Protein AF-A0A2H0RA98-F1 (afdb_monomer_lite)

Radius of gyration: 14.09 Å; chains: 1; bounding box: 37×25×37 Å

Secondary structure (DSSP, 8-state):
-HHHHHHHHHHHHHHTT--EEEEEEEEETTTTTT-----EEEEES-SEE--BTTB--EEHHHHHHHHHHHHHHHSS-TT--TTPPPPTT----S-EEEEE-TTSEEEEEEEESS-HHHHHHHHHHHHHTT-

pLDDT: mean 93.74, std 7.55, range [60.25, 98.81]

Structure (mmCIF, N/CA/C/O backbone):
data_AF-A0A2H0RA98-F1
#
_entry.id   AF-A0A2H0RA98-F1
#
loop_
_atom_site.group_PDB
_atom_site.id
_atom_site.type_symb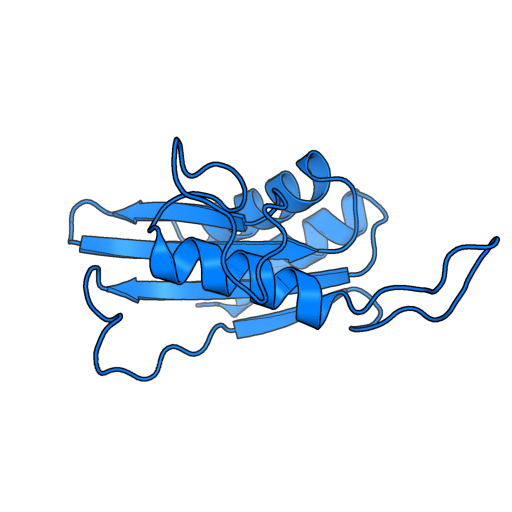ol
_atom_site.label_atom_id
_atom_site.label_alt_id
_atom_site.label_comp_id
_atom_site.label_asym_id
_atom_site.label_entity_id
_atom_site.label_seq_id
_atom_site.pdbx_PDB_ins_code
_atom_site.Cartn_x
_atom_site.Cartn_y
_at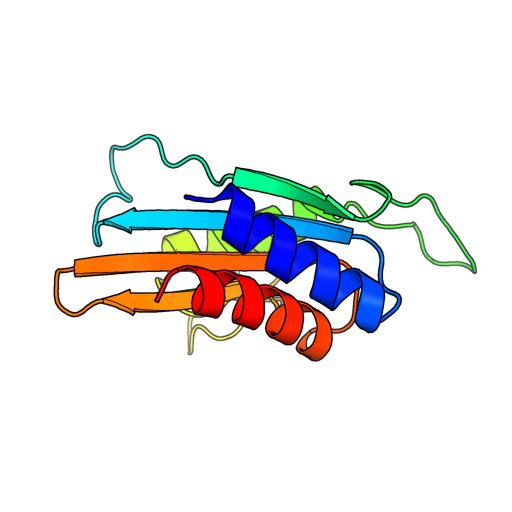om_site.Cartn_z
_atom_site.occupancy
_atom_site.B_iso_or_equiv
_atom_site.auth_seq_id
_atom_site.auth_comp_id
_atom_site.auth_asym_id
_atom_site.auth_atom_id
_atom_site.pdbx_PDB_model_num
ATOM 1 N N . MET A 1 1 ? -17.105 -7.037 -1.058 1.00 71.62 1 MET A N 1
ATOM 2 C CA . MET A 1 1 ? -16.641 -5.857 -0.287 1.00 71.62 1 MET A CA 1
ATOM 3 C C . MET A 1 1 ? -15.318 -5.356 -0.838 1.00 71.62 1 MET A C 1
ATOM 5 O O . MET A 1 1 ? -15.282 -4.245 -1.333 1.00 71.62 1 MET A O 1
ATOM 9 N N . TYR A 1 2 ? -14.246 -6.157 -0.821 1.00 91.81 2 TYR A N 1
ATOM 10 C CA . TYR A 1 2 ? -12.960 -5.698 -1.359 1.00 91.81 2 TYR A CA 1
ATOM 11 C C . TYR A 1 2 ? -12.946 -5.492 -2.878 1.00 91.81 2 TYR A C 1
ATOM 13 O O . TYR A 1 2 ? -12.106 -4.740 -3.349 1.00 91.81 2 TYR A O 1
ATOM 21 N N . ASP A 1 3 ? -13.866 -6.097 -3.637 1.00 94.88 3 ASP A N 1
ATOM 22 C CA . ASP A 1 3 ? -13.901 -5.963 -5.101 1.00 94.88 3 ASP A CA 1
ATOM 23 C C . ASP A 1 3 ? -14.083 -4.511 -5.562 1.00 94.88 3 ASP A C 1
ATOM 25 O O . ASP A 1 3 ? -13.368 -4.066 -6.455 1.00 94.88 3 ASP A O 1
ATOM 29 N N . GLU A 1 4 ? -14.976 -3.750 -4.920 1.00 95.69 4 GLU A N 1
ATOM 30 C CA . GLU A 1 4 ? -15.213 -2.332 -5.234 1.00 95.69 4 GLU A CA 1
ATOM 31 C C . GLU A 1 4 ? -13.986 -1.475 -4.907 1.00 95.69 4 GLU A C 1
ATOM 33 O O . GLU A 1 4 ? -13.556 -0.658 -5.719 1.00 95.69 4 GLU A O 1
ATOM 38 N N . ALA A 1 5 ? -13.359 -1.721 -3.755 1.00 97.88 5 ALA A N 1
ATOM 39 C CA . ALA A 1 5 ? -12.137 -1.031 -3.364 1.00 97.88 5 ALA A CA 1
ATOM 40 C C . ALA A 1 5 ? -10.960 -1.354 -4.289 1.00 97.88 5 ALA A C 1
ATOM 42 O O . ALA A 1 5 ? -10.260 -0.450 -4.738 1.00 97.88 5 ALA A O 1
ATOM 43 N N . ILE A 1 6 ? -10.760 -2.631 -4.626 1.00 98.38 6 ILE A N 1
ATOM 44 C CA . ILE A 1 6 ? -9.725 -3.061 -5.570 1.00 98.38 6 ILE A CA 1
ATOM 45 C C . ILE A 1 6 ? -9.986 -2.446 -6.942 1.00 98.38 6 ILE A C 1
ATOM 47 O O . ILE A 1 6 ? -9.048 -1.974 -7.581 1.00 98.38 6 ILE A O 1
ATOM 51 N N . PHE A 1 7 ? -11.240 -2.417 -7.394 1.00 98.25 7 PHE A N 1
ATOM 52 C CA . PHE A 1 7 ? -11.605 -1.763 -8.644 1.00 98.25 7 PHE A CA 1
ATOM 53 C C . PHE A 1 7 ? -11.240 -0.273 -8.624 1.00 98.25 7 PHE A C 1
ATOM 55 O O . PHE A 1 7 ? -10.572 0.189 -9.548 1.00 98.25 7 PHE A O 1
ATOM 62 N N . ALA A 1 8 ? -11.588 0.456 -7.558 1.00 98.50 8 ALA A N 1
ATOM 63 C CA . ALA A 1 8 ? -11.264 1.877 -7.414 1.00 98.50 8 ALA A CA 1
ATOM 64 C C . ALA A 1 8 ? -9.745 2.131 -7.400 1.00 98.50 8 ALA A C 1
ATOM 66 O O . ALA A 1 8 ? -9.249 3.005 -8.114 1.00 98.50 8 ALA A O 1
ATOM 67 N N . MET A 1 9 ? -8.988 1.315 -6.659 1.00 98.69 9 MET A N 1
ATOM 68 C CA . MET A 1 9 ? -7.524 1.397 -6.613 1.00 98.69 9 MET A CA 1
ATOM 69 C C . MET A 1 9 ? -6.900 1.139 -7.991 1.00 98.69 9 MET A C 1
ATOM 71 O O . MET A 1 9 ? -6.040 1.899 -8.437 1.00 98.69 9 MET A O 1
ATOM 75 N N . LYS A 1 10 ? -7.348 0.094 -8.702 1.00 98.69 10 LYS A N 1
ATOM 76 C CA . LYS A 1 10 ? -6.865 -0.202 -10.059 1.00 98.69 10 LYS A CA 1
ATOM 77 C C . LYS A 1 10 ? -7.207 0.920 -11.035 1.00 98.69 10 LYS A C 1
ATOM 79 O O . LYS A 1 10 ? -6.345 1.318 -11.812 1.00 98.69 10 LYS A O 1
ATOM 84 N N . ALA A 1 11 ? -8.429 1.450 -10.982 1.00 98.62 11 ALA A N 1
ATOM 85 C CA . ALA A 1 11 ? -8.852 2.561 -11.831 1.00 98.62 11 ALA A CA 1
ATOM 86 C C . ALA A 1 11 ? -7.963 3.796 -11.622 1.00 98.62 11 ALA A C 1
ATOM 88 O O . ALA A 1 11 ? -7.495 4.377 -12.601 1.00 98.62 11 ALA A O 1
ATOM 89 N N . LYS A 1 12 ? -7.646 4.138 -10.366 1.00 98.75 12 LYS A N 1
ATOM 90 C CA . LYS A 1 12 ? -6.729 5.242 -10.054 1.00 98.75 12 LYS A CA 1
ATOM 91 C C . LYS A 1 12 ? -5.306 4.981 -10.554 1.00 98.75 12 LYS A C 1
ATOM 93 O O . LYS A 1 12 ? -4.700 5.874 -11.134 1.00 98.75 12 LYS A O 1
ATOM 98 N N . ALA A 1 13 ? -4.778 3.767 -10.393 1.00 98.62 13 ALA A N 1
ATOM 99 C CA . ALA A 1 13 ? -3.456 3.420 -10.922 1.00 98.62 13 ALA A CA 1
ATOM 100 C C . ALA A 1 13 ? -3.397 3.553 -12.458 1.00 98.62 13 ALA A C 1
ATOM 102 O O . ALA A 1 13 ? -2.435 4.099 -12.998 1.00 98.62 13 ALA A O 1
ATOM 103 N N . HIS A 1 14 ? -4.457 3.134 -13.158 1.00 98.44 14 HIS A N 1
ATOM 104 C CA . HIS A 1 14 ? -4.578 3.320 -14.605 1.00 98.44 14 HIS A CA 1
ATOM 105 C C . HIS A 1 14 ? -4.664 4.798 -15.010 1.00 98.44 14 HIS A C 1
ATOM 107 O O . HIS A 1 14 ? -3.999 5.193 -15.964 1.00 98.44 14 HIS A O 1
ATOM 113 N N . GLU A 1 15 ? -5.431 5.617 -14.286 1.00 98.50 15 GLU A N 1
ATOM 114 C CA . GLU A 1 15 ? -5.514 7.071 -14.504 1.00 98.50 15 GLU A CA 1
ATOM 115 C C . GLU A 1 15 ? -4.144 7.750 -14.353 1.00 98.50 15 GLU A C 1
ATOM 117 O O . GLU A 1 15 ? -3.787 8.614 -15.150 1.00 98.50 15 GLU A O 1
ATOM 122 N N . LEU A 1 16 ? -3.357 7.316 -13.365 1.00 98.38 16 LEU A N 1
ATOM 123 C CA . LEU A 1 16 ? -2.003 7.8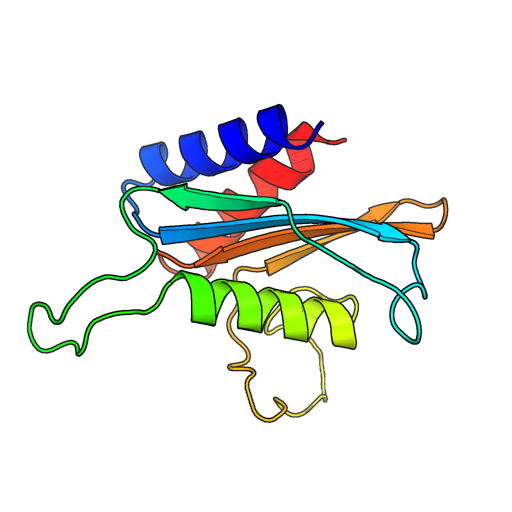09 -13.108 1.00 98.38 16 LEU A CA 1
ATOM 124 C C . LEU A 1 16 ? -0.946 7.230 -14.065 1.00 98.38 16 LEU A C 1
ATOM 126 O O . LEU A 1 16 ? 0.205 7.666 -14.031 1.00 98.38 16 LEU A O 1
ATOM 130 N N . GLY A 1 17 ? -1.312 6.255 -14.903 1.00 97.75 17 GLY A N 1
ATOM 131 C CA . GLY A 1 17 ? -0.401 5.603 -15.844 1.00 97.75 17 GLY A CA 1
ATOM 132 C C . GLY A 1 17 ? 0.689 4.761 -15.175 1.00 97.75 17 GLY A C 1
ATOM 133 O O . GLY A 1 17 ? 1.789 4.662 -15.719 1.00 97.75 17 GLY A O 1
ATOM 134 N N . ILE A 1 18 ? 0.409 4.179 -14.002 1.00 97.44 18 ILE A N 1
ATOM 135 C CA . ILE A 1 18 ? 1.375 3.382 -13.231 1.00 97.44 18 ILE A CA 1
ATOM 136 C C . ILE A 1 18 ? 0.976 1.903 -13.157 1.00 97.44 18 ILE A C 1
ATOM 138 O O . ILE A 1 18 ? -0.192 1.552 -12.990 1.00 97.44 18 ILE A O 1
ATOM 142 N N . GLU A 1 19 ? 1.977 1.032 -13.250 1.00 96.88 19 GLU A N 1
ATOM 143 C CA . GLU A 1 19 ? 1.878 -0.400 -12.951 1.00 96.88 19 GLU A CA 1
ATOM 144 C C . GLU A 1 19 ? 2.328 -0.660 -11.513 1.00 96.88 19 GLU A C 1
ATOM 146 O O . GLU A 1 19 ? 3.062 0.143 -10.937 1.00 96.88 19 GLU A O 1
ATOM 151 N N . GLY A 1 20 ? 1.914 -1.779 -10.922 1.00 97.81 20 GLY A N 1
ATOM 152 C CA . GLY A 1 20 ? 2.335 -2.119 -9.571 1.00 97.81 20 GLY A CA 1
ATOM 153 C C . GLY A 1 20 ? 1.475 -3.165 -8.885 1.00 97.81 20 GLY A C 1
ATOM 154 O O . GLY A 1 20 ? 0.683 -3.880 -9.499 1.00 97.81 20 GLY A O 1
ATOM 155 N N . ALA A 1 21 ? 1.614 -3.236 -7.567 1.00 98.62 21 ALA A N 1
ATOM 156 C CA . ALA A 1 21 ? 0.869 -4.157 -6.726 1.00 98.62 21 ALA A CA 1
ATOM 157 C C . ALA A 1 21 ? 0.360 -3.460 -5.473 1.00 98.62 21 ALA A C 1
ATOM 159 O O . ALA A 1 21 ? 0.994 -2.547 -4.945 1.00 98.62 21 ALA A O 1
ATOM 160 N N . GLY A 1 22 ? -0.766 -3.929 -4.959 1.00 98.50 22 GLY A N 1
ATOM 161 C CA . GLY A 1 22 ? -1.334 -3.395 -3.737 1.00 98.50 22 GLY A CA 1
ATOM 162 C C . GLY A 1 22 ? -2.239 -4.380 -3.038 1.00 98.50 22 GLY A C 1
ATOM 163 O O . GLY A 1 22 ? -2.387 -5.538 -3.437 1.00 98.50 22 GLY A O 1
ATOM 164 N N . GLY A 1 23 ? -2.855 -3.890 -1.979 1.00 98.38 23 GLY A N 1
ATOM 165 C CA . GLY A 1 23 ? -3.883 -4.625 -1.288 1.00 98.38 23 GLY A CA 1
ATOM 166 C C . GLY A 1 23 ? -4.649 -3.769 -0.308 1.00 98.38 23 GLY A C 1
ATOM 167 O O . GLY A 1 23 ? -4.311 -2.615 -0.036 1.00 98.38 23 GLY A O 1
ATOM 168 N N . ILE A 1 24 ? -5.707 -4.370 0.211 1.00 98.12 24 ILE A N 1
ATOM 169 C CA . ILE A 1 24 ? -6.571 -3.752 1.200 1.00 98.12 24 ILE A CA 1
ATOM 170 C C . ILE A 1 24 ? -7.056 -4.796 2.200 1.00 98.12 24 ILE A C 1
ATOM 172 O O . ILE A 1 24 ? -7.297 -5.953 1.850 1.00 98.12 24 ILE A O 1
ATOM 176 N N . VAL A 1 25 ? -7.179 -4.398 3.463 1.00 95.69 25 VAL A N 1
ATOM 177 C CA . VAL A 1 25 ? -7.730 -5.249 4.518 1.00 95.69 25 VAL A CA 1
ATOM 178 C C . VAL A 1 25 ? -8.524 -4.428 5.519 1.00 95.69 25 VAL A C 1
ATOM 180 O O . VAL A 1 25 ? -8.123 -3.325 5.887 1.00 95.69 25 VAL A O 1
ATOM 183 N N . LEU A 1 26 ? -9.635 -4.993 5.977 1.00 93.25 26 LEU A N 1
ATOM 184 C CA . LEU A 1 26 ? -10.384 -4.555 7.143 1.00 93.25 26 LEU A CA 1
ATOM 185 C C . LEU A 1 26 ? -9.970 -5.433 8.330 1.00 93.25 26 LEU A C 1
ATOM 187 O O . LEU A 1 26 ? -10.105 -6.657 8.282 1.00 93.25 26 LEU A O 1
ATOM 191 N N . VAL A 1 27 ? -9.455 -4.822 9.390 1.00 90.50 27 VAL A N 1
ATOM 192 C CA . VAL A 1 27 ? -8.914 -5.529 10.557 1.00 90.50 27 VAL A CA 1
ATOM 193 C C . VAL A 1 27 ? -9.379 -4.868 11.848 1.00 90.50 27 VAL A C 1
ATOM 195 O O . VAL A 1 27 ? -9.472 -3.647 11.926 1.00 90.50 27 VAL A O 1
ATOM 198 N N . LYS A 1 28 ? -9.691 -5.666 12.872 1.00 87.88 28 LYS A N 1
ATOM 199 C CA . LYS A 1 28 ? -10.027 -5.143 14.198 1.00 87.88 28 LYS A CA 1
ATOM 200 C C . LYS A 1 28 ? -8.758 -4.662 14.904 1.00 87.88 28 LYS A C 1
ATOM 202 O O . LYS A 1 28 ? -7.723 -5.326 14.851 1.00 87.88 28 LYS A O 1
ATOM 207 N N . GLU A 1 29 ? -8.839 -3.529 15.583 1.00 82.56 29 GLU A N 1
ATOM 208 C CA . GLU A 1 29 ? -7.763 -3.022 16.426 1.00 82.56 29 GLU A CA 1
ATOM 209 C C . GLU A 1 29 ? -7.377 -4.075 17.475 1.00 82.56 29 GLU A C 1
ATOM 211 O O . GLU A 1 29 ? -8.235 -4.702 18.098 1.00 82.56 29 GLU A O 1
ATOM 216 N N . GLY A 1 30 ? -6.075 -4.318 17.627 1.00 75.62 30 GLY A N 1
ATOM 217 C CA . GLY A 1 30 ? -5.547 -5.329 18.543 1.00 75.62 30 GLY A CA 1
ATOM 218 C C . GLY A 1 30 ? -5.574 -6.773 18.027 1.00 75.62 30 GLY A C 1
ATOM 219 O O . GLY A 1 30 ? -5.075 -7.647 18.724 1.00 75.62 30 GLY A O 1
ATOM 220 N N . ALA A 1 31 ? -6.056 -7.061 16.809 1.00 70.19 31 ALA A N 1
ATOM 221 C CA . ALA A 1 31 ? -6.054 -8.421 16.235 1.00 70.19 31 ALA A CA 1
ATOM 222 C C . ALA A 1 31 ? -4.647 -8.983 15.898 1.00 70.19 31 ALA A C 1
ATOM 224 O O . ALA A 1 31 ? -4.520 -10.036 15.277 1.00 70.19 31 ALA A O 1
ATOM 225 N N . PHE A 1 32 ? -3.584 -8.271 16.271 1.00 67.25 32 PHE A N 1
ATOM 226 C CA . PHE A 1 32 ? -2.250 -8.376 15.678 1.00 67.25 32 PHE A CA 1
ATOM 227 C C . PHE A 1 32 ? -1.311 -9.369 16.373 1.00 67.25 32 PHE A C 1
ATOM 229 O O . PHE A 1 32 ? -0.228 -9.626 15.857 1.00 67.25 32 PHE A O 1
ATOM 236 N N . THR A 1 33 ? -1.701 -9.929 17.520 1.00 61.69 33 THR A N 1
ATOM 237 C CA . THR A 1 33 ? -0.826 -10.813 18.306 1.00 61.69 33 THR A CA 1
ATOM 238 C C . THR A 1 33 ? -1.086 -12.303 18.091 1.00 61.69 33 THR A C 1
ATOM 240 O O . THR A 1 33 ? -0.172 -13.090 18.305 1.00 61.69 33 THR A O 1
ATOM 243 N N . GLU A 1 34 ? -2.286 -12.715 17.653 1.00 60.25 34 GLU A N 1
ATOM 244 C CA . GLU A 1 34 ? -2.681 -14.142 17.660 1.00 60.25 34 GLU A CA 1
ATOM 245 C C . GLU A 1 34 ? -3.602 -14.569 16.490 1.00 60.25 34 GLU A C 1
ATOM 247 O O . GLU A 1 34 ? -4.205 -15.640 16.530 1.00 60.25 34 GLU A O 1
ATOM 252 N N . GLY A 1 35 ? -3.739 -13.754 15.434 1.00 65.25 35 GLY A N 1
ATOM 253 C CA . GLY A 1 35 ? -4.734 -13.964 14.370 1.00 65.25 35 GLY A CA 1
ATOM 254 C C . GLY A 1 35 ? -4.178 -14.121 12.951 1.00 65.25 35 GLY A C 1
ATOM 255 O O . GLY A 1 35 ? -3.070 -13.695 12.633 1.00 65.25 35 GLY A O 1
ATOM 256 N N . VAL A 1 36 ? -5.000 -14.687 12.060 1.00 70.94 36 VAL A N 1
ATOM 257 C CA . VAL A 1 36 ? -4.771 -14.669 10.607 1.00 70.94 36 VAL A CA 1
ATOM 258 C C . VAL A 1 36 ? -5.297 -13.350 10.047 1.00 70.94 36 VAL A C 1
ATOM 260 O O . VAL A 1 36 ? -6.494 -13.077 10.118 1.00 70.94 36 VAL A O 1
ATOM 263 N N . VAL A 1 37 ? -4.414 -12.545 9.455 1.00 83.81 37 VAL A N 1
ATOM 264 C CA . VAL A 1 37 ? -4.790 -11.332 8.718 1.00 83.81 37 VAL A CA 1
ATOM 265 C C . VAL A 1 37 ? -4.322 -11.482 7.279 1.00 83.81 37 VAL A C 1
ATOM 267 O O . VAL A 1 37 ? -3.124 -11.528 7.010 1.00 83.81 37 VAL A O 1
ATOM 270 N N . MET A 1 38 ? -5.275 -11.569 6.354 1.00 87.75 38 MET A N 1
ATOM 271 C CA . MET A 1 38 ? -5.003 -11.713 4.925 1.00 87.75 38 MET A CA 1
ATOM 272 C C . MET A 1 38 ? -5.552 -10.498 4.175 1.00 87.75 38 MET A C 1
ATOM 274 O O . MET A 1 38 ? -6.773 -10.328 4.129 1.00 87.75 38 MET A O 1
ATOM 278 N N . PRO A 1 39 ? -4.690 -9.641 3.600 1.00 93.31 39 PRO A N 1
ATOM 279 C CA . PRO A 1 39 ? -5.153 -8.597 2.704 1.00 93.31 39 PRO A CA 1
ATOM 280 C C . PRO A 1 39 ? -5.641 -9.191 1.385 1.00 93.31 39 PRO A C 1
ATOM 282 O O . PRO A 1 39 ? -5.099 -10.179 0.888 1.00 93.31 39 PRO A O 1
ATOM 285 N N . ALA A 1 40 ? -6.643 -8.551 0.791 1.00 96.88 40 ALA A N 1
ATOM 286 C CA . ALA A 1 40 ? -7.009 -8.811 -0.589 1.00 96.88 40 ALA A CA 1
ATOM 287 C C . ALA A 1 40 ? -5.964 -8.134 -1.486 1.00 96.88 40 ALA A C 1
ATOM 289 O O . ALA A 1 40 ? -5.891 -6.907 -1.541 1.00 96.88 40 ALA A O 1
ATOM 290 N N . LEU A 1 41 ? -5.108 -8.941 -2.115 1.00 98.00 41 LEU A N 1
ATOM 291 C CA . LEU A 1 41 ? -3.983 -8.485 -2.931 1.00 98.00 41 LEU A CA 1
ATOM 292 C C . LEU A 1 41 ? -4.364 -8.404 -4.408 1.00 98.00 41 LEU A C 1
ATOM 294 O O . LEU A 1 41 ? -5.151 -9.211 -4.905 1.00 98.00 41 LEU A O 1
ATOM 298 N N . PHE A 1 42 ? -3.759 -7.467 -5.129 1.00 98.31 42 PHE A N 1
ATOM 299 C CA . PHE A 1 42 ? -3.947 -7.329 -6.567 1.00 98.31 42 PHE A CA 1
ATOM 300 C C . PHE A 1 42 ? -2.705 -6.764 -7.262 1.00 98.31 42 PHE A C 1
ATOM 302 O O . PHE A 1 42 ? -1.877 -6.094 -6.646 1.00 98.31 42 PHE A O 1
ATOM 309 N N . ALA A 1 43 ? -2.622 -7.010 -8.570 1.00 98.00 43 ALA A N 1
ATOM 310 C CA . ALA A 1 43 ? -1.678 -6.370 -9.480 1.00 98.00 43 ALA A CA 1
ATOM 311 C C . ALA A 1 43 ? -2.403 -5.427 -10.451 1.00 98.00 43 ALA A C 1
ATOM 313 O O . ALA A 1 43 ? -3.573 -5.648 -10.801 1.00 98.00 43 ALA A O 1
ATOM 314 N N . VAL A 1 44 ? -1.677 -4.409 -10.900 1.00 97.44 44 VAL A N 1
ATOM 315 C CA . VAL A 1 44 ? -1.950 -3.572 -12.071 1.00 97.44 44 VAL A CA 1
ATOM 316 C C . VAL A 1 44 ? -0.782 -3.805 -13.024 1.00 97.44 44 VAL A C 1
ATOM 318 O O . VAL A 1 44 ? 0.343 -3.425 -12.714 1.00 97.44 44 VAL A O 1
ATOM 321 N N . GLY A 1 45 ? -1.026 -4.490 -14.142 1.00 94.88 45 GLY A N 1
ATOM 322 C CA . GLY A 1 45 ? 0.056 -5.068 -14.943 1.00 94.88 45 GLY A CA 1
ATOM 323 C C . GLY A 1 45 ? 0.611 -6.321 -14.262 1.00 94.88 45 GLY A C 1
ATOM 324 O O . GLY A 1 45 ? -0.065 -7.350 -14.232 1.00 94.88 45 GLY A O 1
ATOM 325 N N . GLU A 1 46 ? 1.804 -6.225 -13.675 1.00 93.12 46 GLU A N 1
ATOM 326 C CA . GLU A 1 46 ? 2.542 -7.355 -13.095 1.00 93.12 46 GLU A CA 1
ATOM 327 C C . GLU A 1 46 ? 2.939 -7.112 -11.625 1.00 93.12 46 GLU A C 1
ATOM 329 O O . GLU A 1 46 ? 3.131 -5.982 -11.183 1.00 93.12 46 GLU A O 1
ATOM 334 N N . PHE A 1 47 ? 3.112 -8.187 -10.845 1.00 97.00 47 PHE A N 1
ATOM 335 C CA . PHE A 1 47 ? 3.605 -8.092 -9.458 1.00 97.00 47 PHE A CA 1
ATOM 336 C C . PHE A 1 47 ? 5.092 -7.731 -9.358 1.00 97.00 47 PHE A C 1
ATOM 338 O O . PHE A 1 47 ? 5.564 -7.299 -8.302 1.00 97.00 47 PHE A O 1
ATOM 345 N N . THR A 1 48 ? 5.836 -7.938 -10.438 1.00 96.50 48 THR A N 1
ATOM 346 C CA . THR A 1 48 ? 7.277 -7.725 -10.524 1.00 96.50 48 THR A CA 1
ATOM 347 C C . THR A 1 48 ? 7.611 -7.129 -11.877 1.00 96.50 48 THR A C 1
ATOM 349 O O . THR A 1 48 ? 7.049 -7.564 -12.872 1.00 96.50 48 THR A O 1
ATOM 352 N N . ARG A 1 49 ? 8.576 -6.216 -11.926 1.00 93.81 49 ARG A N 1
ATOM 353 C CA . ARG A 1 49 ? 9.170 -5.700 -13.159 1.00 93.81 49 ARG A CA 1
ATOM 354 C C . ARG A 1 49 ? 10.633 -6.121 -13.219 1.00 93.81 49 ARG A C 1
ATOM 356 O O . ARG A 1 49 ? 11.348 -5.973 -12.229 1.00 93.81 49 ARG A O 1
ATOM 363 N N . GLY A 1 50 ? 11.081 -6.600 -14.377 1.00 94.38 50 GLY A N 1
ATOM 364 C CA . GLY A 1 50 ? 12.498 -6.876 -14.619 1.00 94.38 50 GLY A CA 1
ATOM 365 C C . GLY A 1 50 ? 13.367 -5.609 -14.718 1.00 94.38 50 GLY A C 1
ATOM 366 O O . GLY A 1 50 ? 12.848 -4.486 -14.730 1.00 94.38 50 GLY A O 1
ATOM 367 N N . PRO A 1 51 ? 14.694 -5.769 -14.829 1.00 94.81 51 PRO A N 1
ATOM 368 C CA . PRO A 1 51 ? 15.606 -4.645 -15.006 1.00 94.81 51 PRO A CA 1
ATOM 369 C C . PRO A 1 51 ? 15.250 -3.785 -16.225 1.00 94.81 51 PRO A C 1
ATOM 371 O O . PRO A 1 51 ? 14.902 -4.308 -17.288 1.00 94.81 51 PRO A O 1
ATOM 374 N N . LYS A 1 52 ? 15.344 -2.457 -16.094 1.00 89.69 52 LYS A N 1
ATOM 375 C CA . LYS A 1 52 ? 15.082 -1.509 -17.193 1.00 89.69 52 LYS A CA 1
ATOM 376 C C . LYS A 1 52 ? 15.877 -0.223 -16.994 1.00 89.69 52 LYS A C 1
ATOM 378 O O . LYS A 1 52 ? 15.887 0.326 -15.904 1.00 89.69 52 LYS A O 1
ATOM 383 N N . ASN A 1 53 ? 16.495 0.295 -18.058 1.00 91.44 53 ASN A N 1
ATOM 384 C CA . ASN A 1 53 ? 17.216 1.580 -18.056 1.00 91.44 53 ASN A CA 1
ATOM 385 C C . ASN A 1 53 ? 18.270 1.728 -16.934 1.00 91.44 53 ASN A C 1
ATOM 387 O O . ASN A 1 53 ? 18.447 2.817 -16.398 1.00 91.44 53 ASN A O 1
ATOM 391 N N . GLY A 1 54 ? 18.969 0.643 -16.582 1.00 88.56 54 GLY A N 1
ATOM 392 C CA . GLY A 1 54 ? 20.000 0.651 -15.534 1.00 88.56 54 GLY A CA 1
ATOM 393 C C . GLY A 1 54 ? 19.471 0.530 -14.101 1.00 88.56 54 GLY A C 1
ATOM 394 O O . GLY A 1 54 ? 20.267 0.552 -13.171 1.00 88.56 54 GLY A O 1
ATOM 395 N N . ASP A 1 55 ? 18.158 0.381 -13.926 1.00 91.12 55 ASP A N 1
ATOM 396 C CA . ASP A 1 55 ? 17.525 -0.022 -12.672 1.00 91.12 55 ASP A CA 1
ATOM 397 C C . ASP A 1 55 ? 17.320 -1.552 -12.644 1.00 91.12 55 ASP A C 1
ATOM 399 O O . ASP A 1 55 ? 16.967 -2.148 -13.668 1.00 91.12 55 ASP A O 1
ATOM 403 N N . ASP A 1 56 ? 17.534 -2.174 -11.477 1.00 94.19 56 ASP A N 1
ATOM 404 C CA . ASP A 1 56 ? 17.525 -3.636 -11.259 1.00 94.19 56 ASP A CA 1
ATOM 405 C C . ASP A 1 56 ? 16.129 -4.280 -11.362 1.00 94.19 56 ASP A C 1
ATOM 407 O O . ASP A 1 56 ? 15.983 -5.502 -11.272 1.00 94.19 56 ASP A O 1
ATOM 411 N N . GLY A 1 57 ? 15.088 -3.478 -11.577 1.00 94.12 57 GLY A N 1
ATOM 412 C CA . GLY A 1 57 ? 13.704 -3.915 -11.528 1.00 94.12 57 GLY A CA 1
ATOM 413 C C . GLY A 1 57 ? 13.099 -3.723 -10.143 1.00 94.12 57 GLY A C 1
ATOM 414 O O . GLY A 1 57 ? 13.696 -3.157 -9.231 1.00 94.12 57 GLY A O 1
ATOM 415 N N . ALA A 1 58 ? 11.860 -4.177 -9.983 1.00 94.81 58 ALA A N 1
ATOM 416 C CA . ALA A 1 58 ? 11.130 -4.025 -8.733 1.00 94.81 58 ALA A CA 1
ATOM 417 C C . ALA A 1 58 ? 10.249 -5.240 -8.461 1.00 94.81 58 ALA A C 1
ATOM 419 O O . ALA A 1 58 ? 9.528 -5.708 -9.338 1.00 94.81 58 ALA A O 1
ATOM 420 N N . ASN A 1 59 ? 10.242 -5.711 -7.215 1.00 97.62 59 ASN A N 1
ATOM 421 C CA . ASN A 1 59 ? 9.195 -6.599 -6.727 1.00 97.62 59 ASN A CA 1
ATOM 422 C C . ASN A 1 59 ? 8.130 -5.749 -6.027 1.00 97.62 59 ASN A C 1
ATOM 424 O O . ASN A 1 59 ? 8.206 -5.509 -4.819 1.00 97.62 59 ASN A O 1
ATOM 428 N N . TYR A 1 60 ? 7.166 -5.254 -6.806 1.00 98.06 60 TYR A N 1
ATOM 429 C CA . TYR A 1 60 ? 6.110 -4.378 -6.306 1.00 98.06 60 TYR A CA 1
ATOM 430 C C . TYR A 1 60 ? 5.338 -5.025 -5.164 1.00 98.06 60 TYR A C 1
ATOM 432 O O . TYR A 1 60 ? 5.052 -4.361 -4.171 1.00 98.06 60 TYR A O 1
ATOM 440 N N . LEU A 1 61 ? 5.055 -6.329 -5.264 1.00 98.31 61 LEU A N 1
ATOM 441 C CA . LEU A 1 61 ? 4.333 -7.045 -4.218 1.00 98.31 61 LEU A CA 1
ATOM 442 C C . LEU A 1 61 ? 5.117 -7.091 -2.904 1.00 98.31 61 LEU A C 1
ATOM 444 O O . LEU A 1 61 ? 4.541 -6.850 -1.845 1.00 98.31 61 LEU A O 1
ATOM 448 N N . ALA A 1 62 ? 6.422 -7.364 -2.956 1.00 98.00 62 ALA A N 1
ATOM 449 C CA . ALA A 1 62 ? 7.259 -7.393 -1.760 1.00 98.00 62 ALA A CA 1
ATOM 450 C C . ALA A 1 62 ? 7.321 -6.018 -1.082 1.00 98.00 62 ALA A C 1
ATOM 452 O O . ALA A 1 62 ? 7.162 -5.920 0.135 1.00 98.00 62 ALA A O 1
ATOM 453 N N . VAL A 1 63 ? 7.482 -4.946 -1.864 1.00 97.94 63 VAL A N 1
ATOM 454 C CA . VAL A 1 63 ? 7.489 -3.580 -1.326 1.00 97.94 63 VAL A CA 1
ATOM 455 C C . VAL A 1 63 ? 6.111 -3.206 -0.769 1.00 97.94 63 VAL A C 1
ATOM 457 O O . VAL A 1 63 ? 6.023 -2.703 0.350 1.00 97.94 63 VAL A O 1
ATOM 460 N N . ALA A 1 64 ? 5.025 -3.509 -1.479 1.00 98.44 64 ALA A N 1
ATOM 461 C CA . ALA A 1 64 ? 3.659 -3.278 -1.013 1.00 98.44 64 ALA A CA 1
ATOM 462 C C . ALA A 1 64 ? 3.377 -4.012 0.314 1.00 98.44 64 ALA A C 1
ATOM 464 O O . ALA A 1 64 ? 2.878 -3.411 1.266 1.00 98.44 64 ALA A O 1
ATOM 465 N N . LEU A 1 65 ? 3.771 -5.283 0.420 1.00 97.94 65 LEU A N 1
ATOM 466 C CA . LEU A 1 65 ? 3.635 -6.067 1.649 1.00 97.94 65 LEU A CA 1
ATOM 467 C C . LEU A 1 65 ? 4.528 -5.560 2.786 1.00 97.94 65 LEU A C 1
ATOM 469 O O . LEU A 1 65 ? 4.118 -5.640 3.940 1.00 97.94 65 LEU A O 1
ATOM 473 N N . SER A 1 66 ? 5.703 -4.997 2.495 1.00 97.88 66 SER A N 1
ATOM 474 C CA . SER A 1 66 ? 6.535 -4.364 3.527 1.00 97.88 66 SER A CA 1
ATOM 475 C C . SER A 1 66 ? 5.856 -3.128 4.133 1.00 97.88 66 SER A C 1
ATOM 477 O O . SER A 1 66 ? 5.861 -2.963 5.352 1.00 97.88 66 SER A O 1
ATOM 479 N N . LYS A 1 67 ? 5.187 -2.309 3.303 1.00 98.00 67 LYS A N 1
ATOM 480 C CA . LYS A 1 67 ? 4.376 -1.167 3.756 1.00 98.00 67 LYS A CA 1
ATOM 481 C C . LYS A 1 67 ? 3.230 -1.663 4.631 1.00 98.00 67 LYS A C 1
ATOM 483 O O . LYS A 1 67 ? 3.003 -1.133 5.713 1.00 98.00 67 LYS A O 1
ATOM 488 N N . PHE A 1 68 ? 2.535 -2.714 4.193 1.00 96.69 68 PHE A N 1
ATOM 489 C CA . PHE A 1 68 ? 1.489 -3.352 4.987 1.00 96.69 68 PHE A CA 1
ATOM 490 C C . PHE A 1 68 ? 2.008 -3.856 6.338 1.00 96.69 68 PHE A C 1
ATOM 492 O O . PHE A 1 68 ? 1.396 -3.553 7.358 1.00 96.69 68 PHE A O 1
ATOM 499 N N . ALA A 1 69 ? 3.139 -4.562 6.366 1.00 94.19 69 ALA A N 1
ATOM 500 C CA . ALA A 1 69 ? 3.748 -5.067 7.595 1.00 94.19 69 ALA A CA 1
ATOM 501 C C . ALA A 1 69 ? 4.100 -3.934 8.575 1.00 94.19 69 ALA A C 1
ATOM 503 O O . ALA A 1 69 ? 3.774 -4.025 9.758 1.00 94.19 69 ALA A O 1
ATOM 504 N N . GLU A 1 70 ? 4.661 -2.830 8.078 1.00 95.25 70 GLU A N 1
ATOM 505 C CA . GLU A 1 70 ? 4.933 -1.644 8.896 1.00 95.25 70 GLU A CA 1
ATOM 506 C C . GLU A 1 70 ? 3.637 -1.043 9.474 1.00 95.25 70 GLU A C 1
ATOM 508 O O . GLU A 1 70 ? 3.558 -0.745 10.669 1.00 95.25 70 GLU A O 1
ATOM 513 N N . MET A 1 71 ? 2.580 -0.912 8.662 1.00 94.81 71 MET A N 1
ATOM 514 C CA . MET A 1 71 ? 1.274 -0.445 9.148 1.00 94.81 71 MET A CA 1
ATOM 515 C C . MET A 1 71 ? 0.654 -1.418 10.154 1.00 94.81 71 MET A C 1
ATOM 517 O O . MET A 1 71 ? -0.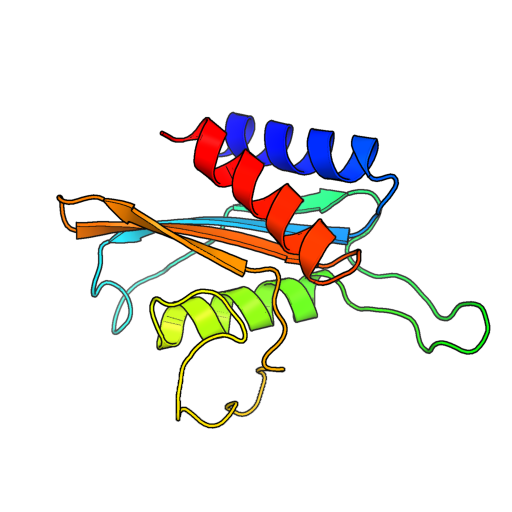106 -1.002 11.029 1.00 94.81 71 MET A O 1
ATOM 521 N N . MET A 1 72 ? 0.924 -2.719 10.030 1.00 91.19 72 MET A N 1
ATOM 522 C CA . MET A 1 72 ? 0.470 -3.747 10.968 1.00 91.19 72 MET A CA 1
ATOM 523 C C . MET A 1 72 ? 1.143 -3.622 12.332 1.00 91.19 72 MET A C 1
ATOM 525 O O . MET A 1 72 ? 0.454 -3.761 13.337 1.00 91.19 72 MET A O 1
ATOM 529 N N . ASP A 1 73 ? 2.429 -3.282 12.370 1.00 9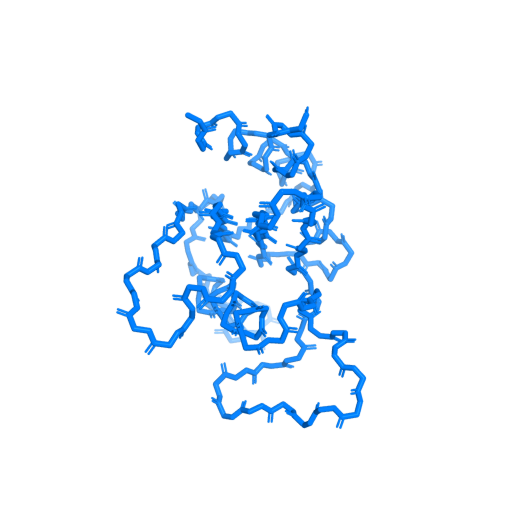0.69 73 ASP A N 1
ATOM 530 C CA . ASP A 1 73 ? 3.165 -3.049 13.617 1.00 90.69 73 ASP A CA 1
ATOM 531 C C . ASP A 1 73 ? 2.795 -1.717 14.288 1.00 90.69 73 ASP A C 1
ATOM 533 O O . ASP A 1 73 ? 2.750 -1.623 15.512 1.00 90.69 73 ASP A O 1
ATOM 537 N N . THR A 1 74 ? 2.535 -0.675 13.496 1.00 91.62 74 THR A N 1
ATOM 538 C CA . THR A 1 74 ? 2.434 0.705 14.007 1.00 91.62 74 THR A CA 1
ATOM 539 C C . THR A 1 74 ? 1.009 1.225 14.150 1.00 91.62 74 THR A C 1
ATOM 541 O O . THR A 1 74 ? 0.786 2.186 14.882 1.00 91.62 74 THR A O 1
ATOM 544 N N . ASN A 1 75 ? 0.048 0.643 13.425 1.00 92.12 75 ASN A N 1
ATOM 545 C CA . ASN A 1 75 ? -1.263 1.246 13.149 1.00 92.12 75 ASN A CA 1
ATOM 546 C C . ASN A 1 75 ? -1.185 2.667 12.559 1.00 92.12 75 ASN A C 1
ATOM 548 O O . ASN A 1 75 ? -2.168 3.398 12.564 1.00 92.12 75 ASN A O 1
ATOM 552 N N . MET A 1 76 ? -0.047 3.064 12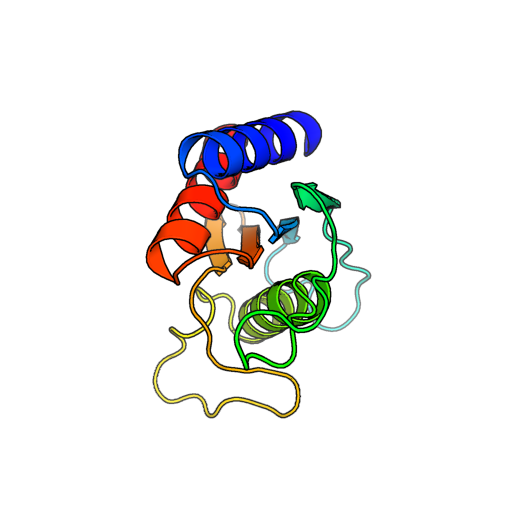.000 1.00 94.25 76 MET A N 1
ATOM 553 C CA . MET A 1 76 ? 0.128 4.347 11.327 1.00 94.25 76 MET A CA 1
ATOM 554 C C . MET A 1 76 ? 0.260 4.125 9.824 1.00 94.25 76 MET A C 1
ATOM 556 O O . MET A 1 76 ? 0.419 2.996 9.367 1.00 94.25 76 MET A O 1
ATOM 560 N N . HIS A 1 77 ? 0.174 5.199 9.043 1.00 97.44 77 HIS A N 1
ATOM 561 C CA . HIS A 1 77 ? 0.545 5.162 7.629 1.00 97.44 77 HIS A CA 1
ATOM 562 C C . HIS A 1 77 ? 2.000 4.695 7.474 1.00 97.44 77 HIS A C 1
ATOM 564 O O . HIS A 1 77 ? 2.851 5.033 8.304 1.00 97.44 77 HIS A O 1
ATOM 570 N N . SER A 1 78 ? 2.292 3.945 6.411 1.00 97.94 78 SER A N 1
ATOM 571 C CA . SER A 1 78 ? 3.648 3.437 6.184 1.00 97.94 78 SER A CA 1
ATOM 572 C C . SER A 1 78 ? 4.638 4.591 5.980 1.00 97.94 78 SER A C 1
ATOM 574 O O . SER A 1 78 ? 4.305 5.606 5.357 1.00 97.94 78 SER A O 1
ATOM 576 N N . GLY A 1 79 ? 5.847 4.462 6.523 1.00 96.06 79 GLY A N 1
ATOM 577 C CA . GLY A 1 79 ? 6.891 5.481 6.456 1.00 96.06 79 GLY A CA 1
ATOM 578 C C . GLY A 1 79 ? 6.645 6.735 7.301 1.00 96.06 79 GLY A C 1
ATOM 579 O O . GLY A 1 79 ? 7.390 7.701 7.152 1.00 96.06 79 GLY A O 1
ATOM 580 N N . LEU A 1 80 ? 5.614 6.763 8.158 1.00 93.88 80 LEU A N 1
ATOM 581 C CA . LEU A 1 80 ? 5.255 7.945 8.961 1.00 93.88 80 LEU A CA 1
ATOM 582 C C . LEU A 1 80 ? 5.276 7.717 10.480 1.00 93.88 80 LEU A C 1
ATOM 584 O O . LEU A 1 80 ? 4.897 8.619 11.224 1.00 93.88 80 LEU A O 1
ATOM 588 N N . ALA A 1 81 ? 5.725 6.556 10.966 1.00 90.19 81 ALA A N 1
ATOM 589 C CA . ALA A 1 81 ? 5.805 6.298 12.403 1.00 90.19 81 ALA A CA 1
ATOM 590 C C . ALA A 1 81 ? 6.916 7.147 13.065 1.00 90.19 81 ALA A C 1
ATOM 592 O O . ALA A 1 81 ? 8.103 6.902 12.822 1.00 90.19 81 ALA A O 1
ATOM 593 N N . PRO A 1 82 ? 6.581 8.142 13.912 1.00 86.56 82 PRO A N 1
ATOM 594 C CA . PRO A 1 82 ? 7.578 9.034 14.486 1.00 86.56 82 PRO A CA 1
ATOM 595 C C . PRO A 1 82 ? 8.436 8.291 15.512 1.00 86.56 82 PRO A C 1
ATOM 597 O O . PRO A 1 82 ? 7.925 7.539 16.340 1.00 86.56 82 PRO A O 1
ATOM 600 N N . ASN A 1 83 ? 9.747 8.543 15.493 1.00 86.62 83 ASN A N 1
ATOM 601 C CA . ASN A 1 83 ? 10.716 8.024 16.469 1.00 86.62 83 ASN A CA 1
ATOM 602 C C . ASN A 1 83 ? 10.802 6.486 16.566 1.00 86.62 83 ASN A C 1
ATOM 604 O O . ASN A 1 83 ? 11.380 5.962 17.519 1.00 86.62 83 ASN A O 1
ATOM 608 N N . ARG A 1 84 ? 10.269 5.754 15.579 1.00 90.94 84 ARG A N 1
ATOM 609 C CA . ARG A 1 84 ? 10.395 4.298 15.469 1.00 90.94 84 ARG A CA 1
ATOM 610 C C . ARG A 1 84 ? 11.431 3.951 14.392 1.00 90.94 84 ARG A C 1
ATOM 612 O O . ARG A 1 84 ? 11.221 4.298 13.232 1.00 90.94 84 ARG A O 1
ATOM 619 N N . PRO A 1 85 ? 12.516 3.234 14.724 1.00 93.25 85 PRO A N 1
ATOM 620 C CA . PRO A 1 85 ? 13.439 2.724 13.716 1.00 93.25 85 PRO A CA 1
ATOM 621 C C . PRO A 1 85 ? 12.746 1.753 12.751 1.00 93.25 85 PRO A C 1
ATOM 623 O O . PRO A 1 85 ? 11.921 0.942 13.173 1.00 93.25 85 PRO A O 1
ATOM 626 N N . VAL A 1 86 ? 13.130 1.797 11.475 1.00 94.38 86 VAL A N 1
ATOM 627 C CA . VAL A 1 86 ? 12.706 0.813 10.467 1.00 94.38 86 VAL A CA 1
ATOM 628 C C . VAL A 1 86 ? 13.212 -0.572 10.886 1.00 94.38 86 VAL A C 1
ATOM 630 O O . VAL A 1 86 ? 14.413 -0.753 11.119 1.00 94.38 86 VAL A O 1
ATOM 633 N N . LYS A 1 87 ? 12.307 -1.550 11.025 1.00 95.31 87 LYS A N 1
ATOM 634 C CA . LYS A 1 87 ? 12.672 -2.927 11.396 1.00 95.31 87 LYS A CA 1
ATOM 635 C C . LYS A 1 87 ? 13.179 -3.694 10.171 1.00 95.31 87 LYS A C 1
ATOM 637 O O . LYS A 1 87 ? 12.925 -3.336 9.026 1.00 95.31 87 LYS A O 1
ATOM 642 N N . LYS A 1 88 ? 13.899 -4.797 10.396 1.00 96.62 88 LYS A N 1
ATOM 643 C CA . LYS A 1 88 ? 14.376 -5.664 9.307 1.00 96.62 88 LYS A CA 1
ATOM 644 C C . LYS A 1 88 ? 13.195 -6.164 8.463 1.00 96.62 88 LYS A C 1
ATOM 646 O O . LYS A 1 88 ? 12.298 -6.807 8.998 1.00 96.62 88 LYS A O 1
ATOM 651 N N . GLY A 1 89 ? 13.250 -5.922 7.152 1.00 94.44 89 GLY A N 1
ATOM 652 C CA . GLY A 1 89 ? 12.186 -6.279 6.203 1.00 94.44 89 GLY A CA 1
ATOM 653 C C . GLY A 1 89 ? 11.208 -5.139 5.903 1.00 94.44 89 GLY A C 1
ATOM 654 O O . GLY A 1 89 ? 10.395 -5.268 4.992 1.00 94.44 89 GLY A O 1
ATOM 655 N N . GLU A 1 90 ? 11.315 -4.022 6.617 1.00 96.06 90 GLU A N 1
ATOM 656 C CA . GLU A 1 90 ? 10.644 -2.770 6.286 1.00 96.06 90 GLU A CA 1
ATOM 657 C C . GLU A 1 90 ? 11.606 -1.838 5.550 1.00 96.06 90 GLU A C 1
ATOM 659 O O . GLU A 1 90 ? 12.828 -1.954 5.669 1.00 96.06 90 GLU A O 1
ATOM 664 N N . PHE A 1 91 ? 11.038 -0.881 4.820 1.00 95.19 91 PHE A N 1
ATOM 665 C CA . PHE A 1 91 ? 11.809 0.117 4.078 1.00 95.19 91 PHE A CA 1
ATOM 666 C C . PHE A 1 91 ? 11.491 1.559 4.494 1.00 95.19 91 PHE A C 1
ATOM 668 O O . PHE A 1 91 ? 12.175 2.478 4.055 1.00 95.19 91 PHE A O 1
ATOM 675 N N . GLY A 1 92 ? 10.466 1.780 5.331 1.00 95.31 92 GLY A N 1
ATOM 676 C CA . GLY A 1 92 ? 10.016 3.125 5.709 1.00 95.31 92 GLY A CA 1
ATOM 677 C C . GLY A 1 92 ? 9.429 3.917 4.536 1.00 95.31 92 GLY A C 1
ATOM 678 O O . GLY A 1 92 ? 9.459 5.146 4.531 1.00 95.31 92 GLY A O 1
ATOM 679 N N . TYR A 1 93 ? 8.933 3.230 3.505 1.00 97.00 93 TYR A N 1
ATOM 680 C CA . TYR A 1 93 ? 8.368 3.872 2.324 1.00 97.00 93 TYR A CA 1
ATOM 681 C C . TYR A 1 93 ? 6.913 4.272 2.549 1.00 97.00 93 TYR A C 1
ATOM 683 O O . TYR A 1 93 ? 6.093 3.496 3.041 1.00 97.00 93 TYR A O 1
ATOM 691 N N . ARG A 1 94 ? 6.568 5.480 2.104 1.00 97.62 94 ARG A N 1
ATOM 692 C CA . ARG A 1 94 ? 5.180 5.951 2.025 1.00 97.62 94 ARG A CA 1
ATOM 693 C C . ARG A 1 94 ? 4.430 5.252 0.885 1.00 97.62 94 ARG A C 1
ATOM 695 O O . ARG A 1 94 ? 5.048 4.769 -0.062 1.00 97.62 94 ARG A O 1
ATOM 702 N N . GLY A 1 95 ? 3.103 5.179 0.998 1.00 97.00 95 GLY A N 1
ATOM 703 C CA . GLY A 1 95 ? 2.223 4.510 0.025 1.00 97.00 95 GLY A CA 1
ATOM 704 C C . GLY A 1 95 ? 1.222 3.521 0.636 1.00 97.00 95 GLY A C 1
ATOM 705 O O . GLY A 1 95 ? 0.414 2.935 -0.080 1.00 97.00 95 GLY A O 1
ATOM 706 N N . GLY A 1 96 ? 1.271 3.316 1.954 1.00 98.06 96 GLY A N 1
ATOM 707 C CA . GLY A 1 96 ? 0.247 2.631 2.736 1.00 98.06 96 GLY A CA 1
ATOM 708 C C . GLY A 1 96 ? -0.489 3.602 3.656 1.00 98.06 96 GLY A C 1
ATOM 709 O O . GLY A 1 96 ? 0.140 4.406 4.347 1.00 98.06 96 GLY A O 1
ATOM 710 N N . LEU A 1 97 ? -1.815 3.508 3.687 1.00 98.44 97 LEU A N 1
ATOM 711 C CA . LEU A 1 97 ? -2.702 4.338 4.490 1.00 98.44 97 LEU A CA 1
ATOM 712 C C . LEU A 1 97 ? -3.587 3.498 5.408 1.00 98.44 97 LEU A C 1
ATOM 714 O O . LEU A 1 97 ? -3.964 2.367 5.102 1.00 98.44 97 LEU A O 1
ATOM 718 N N . VAL A 1 98 ? -3.942 4.107 6.537 1.00 96.94 98 VAL A N 1
ATOM 719 C CA . VAL A 1 98 ? -4.755 3.510 7.596 1.00 96.94 98 VAL A CA 1
ATOM 720 C C . VAL A 1 98 ? -5.941 4.426 7.861 1.00 96.94 98 VAL A C 1
ATOM 722 O O . VAL A 1 98 ? -5.752 5.601 8.158 1.00 96.94 98 VAL A O 1
ATOM 725 N N . HIS A 1 99 ? -7.156 3.902 7.779 1.00 96.62 99 HIS A N 1
ATOM 726 C CA . HIS A 1 99 ? -8.361 4.603 8.207 1.00 96.62 99 HIS A CA 1
ATOM 727 C C . HIS A 1 99 ? -8.906 3.954 9.474 1.00 96.62 99 HIS A C 1
ATOM 729 O O . HIS A 1 99 ? -9.069 2.737 9.513 1.00 96.62 99 HIS A O 1
ATOM 735 N N . PHE A 1 100 ? -9.196 4.764 10.490 1.00 94.38 100 PHE A N 1
ATOM 736 C CA . PHE A 1 100 ? -9.715 4.310 11.777 1.00 94.38 100 PHE A CA 1
ATOM 737 C C . PHE A 1 100 ? -11.214 4.566 11.880 1.00 94.38 100 PHE A C 1
ATOM 739 O O . PHE A 1 100 ? -11.666 5.709 11.803 1.00 94.38 100 PHE A O 1
ATOM 746 N N . PHE A 1 101 ? -11.974 3.515 12.162 1.00 92.44 101 PHE A N 1
ATOM 747 C CA . PHE A 1 101 ? -13.364 3.632 12.567 1.00 92.44 101 PHE A CA 1
ATOM 748 C C . PHE A 1 101 ? -13.478 3.755 14.089 1.00 92.44 101 PHE A C 1
ATOM 750 O O . PHE A 1 101 ? -12.779 3.081 14.846 1.00 92.44 101 PHE A O 1
ATOM 757 N N . ARG A 1 102 ? -14.443 4.556 14.564 1.00 87.50 102 ARG A N 1
ATOM 758 C CA . ARG A 1 102 ? -14.709 4.747 16.007 1.00 87.50 102 ARG A CA 1
ATOM 759 C C . ARG A 1 102 ? -15.084 3.459 16.753 1.00 87.50 102 ARG A C 1
ATOM 761 O O . ARG A 1 102 ? -15.029 3.432 17.974 1.00 87.50 102 ARG A O 1
ATOM 768 N N . ASN A 1 103 ? -15.489 2.413 16.036 1.00 88.38 103 ASN A N 1
ATOM 769 C CA . ASN A 1 103 ? -15.870 1.114 16.592 1.00 88.38 103 ASN A CA 1
ATOM 770 C C . ASN A 1 103 ? -14.681 0.138 16.745 1.00 88.38 103 ASN A C 1
ATOM 772 O O . ASN A 1 103 ? -14.908 -1.047 16.995 1.00 88.38 103 ASN A O 1
ATOM 776 N N . GLY A 1 104 ? -13.440 0.612 16.581 1.00 89.06 104 GLY A N 1
ATOM 777 C CA . GLY A 1 104 ? -12.229 -0.196 16.751 1.00 89.06 104 GLY A CA 1
ATOM 778 C C . GLY A 1 104 ? -11.887 -1.069 15.543 1.00 89.06 104 GLY A C 1
ATOM 779 O O . GLY A 1 104 ? -11.197 -2.072 15.692 1.00 89.06 104 GLY A O 1
ATOM 780 N N . TRP A 1 105 ? -12.384 -0.735 14.351 1.00 91.88 105 TRP A N 1
ATOM 781 C CA . TRP A 1 105 ? -11.949 -1.346 13.092 1.00 91.88 105 TRP A CA 1
ATOM 782 C C . TRP A 1 105 ? -11.023 -0.406 12.324 1.00 91.88 105 TRP A C 1
ATOM 784 O O . TRP A 1 105 ? -11.171 0.813 12.391 1.00 91.88 105 TRP A O 1
ATOM 794 N N . LEU A 1 106 ? -10.094 -0.972 11.558 1.00 93.81 106 LEU A N 1
ATOM 795 C CA . LEU A 1 106 ? -9.202 -0.240 10.670 1.00 93.81 106 LEU A CA 1
ATOM 796 C C . LEU A 1 106 ? -9.292 -0.772 9.245 1.00 93.81 106 LEU A C 1
ATOM 798 O O . LEU A 1 106 ? -9.286 -1.986 9.041 1.00 93.81 106 LEU A O 1
ATOM 802 N N . ILE A 1 107 ? -9.268 0.126 8.264 1.00 95.69 107 ILE A N 1
ATOM 803 C CA . ILE A 1 107 ? -8.909 -0.219 6.884 1.00 95.69 107 ILE A CA 1
ATOM 804 C C . ILE A 1 107 ? -7.429 0.080 6.704 1.00 95.69 107 ILE A C 1
ATOM 806 O O . ILE A 1 107 ? -6.986 1.182 7.017 1.00 95.69 107 ILE A O 1
ATOM 810 N N . LYS A 1 108 ? -6.674 -0.875 6.166 1.00 96.75 108 LYS A N 1
ATOM 811 C CA . LYS A 1 108 ? -5.292 -0.664 5.726 1.00 96.75 108 LYS A CA 1
ATOM 812 C C . LYS A 1 108 ? -5.231 -0.908 4.227 1.00 96.75 108 LYS A C 1
ATOM 814 O O . LYS A 1 108 ? -5.424 -2.042 3.795 1.00 96.75 108 LYS A O 1
ATOM 819 N N . ALA A 1 109 ? -4.996 0.146 3.455 1.00 98.44 109 ALA A N 1
ATOM 820 C CA . ALA A 1 109 ? -4.857 0.096 2.002 1.00 98.44 109 ALA A CA 1
ATOM 821 C C . ALA A 1 109 ? -3.432 0.492 1.625 1.00 98.44 109 ALA A C 1
ATOM 823 O O . ALA A 1 109 ? -2.867 1.406 2.218 1.00 98.44 109 ALA A O 1
ATOM 824 N N . PHE A 1 110 ? -2.826 -0.200 0.672 1.00 98.69 110 PHE A N 1
ATOM 825 C CA . PHE A 1 110 ? -1.436 0.032 0.302 1.00 98.69 110 PHE A CA 1
ATOM 826 C C . PHE A 1 110 ? -1.199 -0.280 -1.164 1.00 98.69 110 PHE A C 1
ATOM 828 O O . PHE A 1 110 ? -1.831 -1.173 -1.732 1.00 98.69 110 PHE A O 1
ATOM 835 N N . PHE A 1 111 ? -0.263 0.445 -1.761 1.00 98.75 111 PHE A N 1
ATOM 836 C CA . PHE A 1 111 ? 0.158 0.237 -3.136 1.00 98.75 111 PHE A CA 1
ATOM 837 C C . PHE A 1 111 ? 1.665 0.464 -3.273 1.00 98.75 111 PHE A C 1
ATOM 839 O O . PHE A 1 111 ? 2.293 1.129 -2.442 1.00 98.75 111 PHE A O 1
ATOM 846 N N . SER A 1 112 ? 2.259 -0.136 -4.296 1.00 98.50 112 SER A N 1
ATOM 847 C CA . SER A 1 112 ? 3.622 0.131 -4.726 1.00 98.50 112 SER A CA 1
ATOM 848 C C . SER A 1 112 ? 3.709 0.031 -6.237 1.00 98.50 112 SER A C 1
ATOM 850 O O . SER A 1 112 ? 3.475 -1.043 -6.792 1.00 98.50 112 SER A O 1
ATOM 852 N N . GLY A 1 113 ? 4.099 1.126 -6.879 1.00 97.00 113 GLY A N 1
ATOM 853 C CA . GLY A 1 113 ? 4.235 1.175 -8.333 1.00 97.00 113 GLY A CA 1
ATOM 854 C C . GLY A 1 113 ? 4.703 2.519 -8.880 1.00 97.00 113 GLY A C 1
ATOM 855 O O . GLY A 1 113 ? 5.436 2.553 -9.869 1.00 97.00 113 GLY A O 1
ATOM 856 N N . GLY A 1 114 ? 4.330 3.612 -8.208 1.00 95.75 114 GLY A N 1
ATOM 857 C CA . GLY A 1 114 ? 4.697 4.978 -8.578 1.00 95.75 114 GLY A CA 1
ATOM 858 C C . GLY A 1 114 ? 5.547 5.680 -7.518 1.00 95.75 114 GLY A C 1
ATOM 859 O O . GLY A 1 114 ? 6.275 5.050 -6.748 1.00 95.75 114 GLY A O 1
ATOM 860 N N . SER A 1 115 ? 5.457 7.011 -7.483 1.00 97.31 115 SER A N 1
ATOM 861 C CA . SER A 1 115 ? 5.978 7.803 -6.367 1.00 97.31 115 SER A CA 1
ATOM 862 C C . SER A 1 115 ? 5.192 7.536 -5.078 1.00 97.31 115 SER A C 1
ATOM 864 O O . SER A 1 115 ? 4.077 7.014 -5.099 1.00 97.31 115 SER A O 1
ATOM 866 N N . ALA A 1 116 ? 5.744 7.959 -3.939 1.00 97.75 116 ALA A N 1
ATOM 867 C CA . ALA A 1 116 ? 5.060 7.881 -2.649 1.00 97.75 116 ALA A CA 1
ATOM 868 C C . ALA A 1 116 ? 3.674 8.552 -2.671 1.00 97.75 116 ALA A C 1
ATOM 870 O O . ALA A 1 116 ? 2.724 8.036 -2.081 1.00 97.75 116 ALA A O 1
ATOM 871 N N . GLU A 1 117 ? 3.560 9.697 -3.341 1.00 98.38 117 GLU A N 1
ATOM 872 C CA . GLU A 1 117 ? 2.319 10.457 -3.485 1.00 98.38 117 GLU A CA 1
ATOM 873 C C . GLU A 1 117 ? 1.303 9.690 -4.335 1.00 98.38 117 GLU A C 1
ATOM 875 O O . GLU A 1 117 ? 0.166 9.516 -3.902 1.00 98.38 117 GLU A O 1
ATOM 880 N N . GLN A 1 118 ? 1.728 9.143 -5.477 1.00 98.62 118 GLN A N 1
ATOM 881 C CA . GLN A 1 118 ? 0.871 8.338 -6.351 1.00 98.62 118 GLN A CA 1
ATOM 882 C C . GLN A 1 118 ? 0.387 7.057 -5.660 1.00 98.62 118 GLN A C 1
ATOM 884 O O . GLN A 1 118 ? -0.795 6.722 -5.728 1.00 98.62 118 GLN A O 1
ATOM 889 N N . ASP A 1 119 ? 1.274 6.363 -4.942 1.00 98.75 119 ASP A N 1
ATOM 890 C CA . ASP A 1 119 ? 0.904 5.182 -4.160 1.00 98.75 119 ASP A CA 1
ATOM 891 C C . ASP A 1 119 ? -0.139 5.538 -3.077 1.00 98.75 119 ASP A C 1
ATOM 893 O O . ASP A 1 119 ? -1.095 4.788 -2.860 1.00 98.75 119 ASP A O 1
ATOM 897 N N . CYS A 1 120 ? 0.005 6.699 -2.419 1.00 98.69 120 CYS A N 1
ATOM 898 C CA . CYS A 1 120 ? -0.991 7.198 -1.467 1.00 98.69 120 CYS A CA 1
ATOM 899 C C . CYS A 1 120 ? -2.327 7.510 -2.152 1.00 98.69 120 CYS A C 1
ATOM 901 O O . CYS A 1 120 ? -3.368 7.136 -1.619 1.00 98.69 120 CYS A O 1
ATOM 903 N N . GLU A 1 121 ? -2.323 8.162 -3.316 1.00 98.75 121 GLU A N 1
ATOM 904 C CA . GLU A 1 121 ? -3.544 8.462 -4.074 1.00 98.75 121 GLU A CA 1
ATOM 905 C C . GLU A 1 121 ? -4.315 7.191 -4.445 1.00 98.75 121 GLU A C 1
ATOM 907 O O . GLU A 1 121 ? -5.532 7.134 -4.258 1.00 98.75 121 GLU A O 1
ATOM 912 N N . VAL A 1 122 ? -3.613 6.138 -4.877 1.00 98.81 122 VAL A N 1
ATOM 913 C CA . VAL A 1 122 ? -4.223 4.824 -5.123 1.00 98.81 122 VAL A CA 1
ATOM 914 C C . VAL A 1 122 ? -4.843 4.261 -3.841 1.00 98.81 122 VAL A C 1
ATOM 916 O O . VAL A 1 122 ? -6.001 3.844 -3.851 1.00 98.81 122 VAL A O 1
ATOM 919 N N . ALA A 1 123 ? -4.115 4.278 -2.720 1.00 98.62 123 ALA A N 1
ATOM 920 C CA . ALA A 1 123 ? -4.618 3.778 -1.439 1.00 98.62 123 ALA A CA 1
ATOM 921 C C . ALA A 1 123 ? -5.847 4.552 -0.919 1.00 98.62 123 ALA A C 1
ATOM 923 O O . ALA A 1 123 ? -6.752 3.942 -0.342 1.00 98.62 123 ALA A O 1
ATOM 924 N N . ILE A 1 124 ? -5.909 5.868 -1.152 1.00 98.56 124 ILE A N 1
ATOM 925 C CA . ILE A 1 124 ? -7.048 6.720 -0.774 1.00 98.56 124 ILE A CA 1
ATOM 926 C C . ILE A 1 124 ? -8.336 6.247 -1.451 1.00 98.56 124 ILE A C 1
ATOM 928 O O . ILE A 1 124 ? -9.363 6.152 -0.781 1.00 98.56 124 ILE A O 1
ATOM 932 N N . GLU A 1 125 ? -8.302 5.936 -2.748 1.00 98.56 125 GLU A N 1
ATOM 933 C CA . GLU A 1 125 ? -9.507 5.517 -3.479 1.00 98.56 125 GLU A CA 1
ATOM 934 C C . GLU A 1 125 ? -10.049 4.170 -2.981 1.00 98.56 125 GLU A C 1
ATOM 936 O O . GLU A 1 125 ? -11.261 3.999 -2.855 1.00 98.56 125 GLU A O 1
ATOM 941 N N . GLY A 1 126 ? -9.166 3.248 -2.586 1.00 97.94 126 GLY A N 1
ATOM 942 C CA . GLY A 1 126 ? -9.580 1.999 -1.941 1.00 97.94 126 GLY A CA 1
ATOM 943 C C . GLY A 1 126 ? -10.282 2.220 -0.600 1.00 97.94 126 GLY A C 1
ATOM 944 O O . GLY A 1 126 ? -11.278 1.562 -0.312 1.00 97.94 126 GLY A O 1
ATOM 945 N N . ILE A 1 127 ? -9.795 3.165 0.211 1.00 97.81 127 ILE A N 1
ATOM 946 C CA . ILE A 1 127 ? -10.440 3.534 1.482 1.00 97.81 127 ILE A CA 1
ATOM 947 C C . ILE A 1 127 ? -11.796 4.195 1.223 1.00 97.81 127 ILE A C 1
ATOM 949 O O . ILE A 1 127 ? -12.776 3.805 1.850 1.00 97.81 127 ILE A O 1
ATOM 953 N N . LYS A 1 128 ? -11.865 5.159 0.293 1.00 97.69 128 LYS A N 1
ATOM 954 C CA . LYS A 1 128 ? -13.104 5.874 -0.060 1.00 97.69 128 LYS A CA 1
ATOM 955 C C . LYS A 1 128 ? -14.223 4.936 -0.503 1.00 97.69 128 LYS A C 1
ATOM 957 O O . LYS A 1 128 ? -15.373 5.181 -0.178 1.00 97.69 128 LYS A O 1
ATOM 962 N N . ALA A 1 129 ? -13.888 3.867 -1.221 1.00 96.75 129 ALA A N 1
ATOM 963 C CA . ALA A 1 129 ? -14.862 2.881 -1.679 1.00 96.75 129 ALA A CA 1
ATOM 964 C C . ALA A 1 129 ? -15.478 2.033 -0.547 1.00 96.75 129 ALA A C 1
ATOM 966 O O . ALA A 1 129 ? -16.446 1.321 -0.788 1.00 96.75 129 ALA A O 1
ATOM 967 N N . LEU A 1 130 ? -14.917 2.066 0.668 1.00 92.81 130 LEU A N 1
ATOM 968 C CA . LEU A 1 130 ? -15.380 1.277 1.817 1.00 92.81 130 LEU A CA 1
ATOM 969 C C . LEU A 1 130 ? -15.996 2.123 2.943 1.00 92.81 130 LEU A C 1
ATOM 971 O O . LEU A 1 130 ? -16.294 1.565 4.005 1.00 92.81 130 LEU A O 1
ATOM 975 N N . ILE A 1 131 ? -16.146 3.438 2.749 1.00 89.88 131 ILE A N 1
ATOM 976 C CA . ILE A 1 131 ? -16.680 4.379 3.750 1.00 89.88 131 ILE A CA 1
ATOM 977 C C . ILE A 1 131 ? -17.957 5.071 3.284 1.00 89.88 131 ILE A C 1
ATOM 979 O O . ILE A 1 131 ? -18.120 5.278 2.063 1.00 89.88 131 ILE A O 1
#

Sequence (131 aa):
MYDEAIFAMKAKAHELGIEGAGGIVLVKEGAFTEGVVMPALFAVGEFTRGPKNGDDGANYLAVALSKFAEMMDTNMHSGLAPNRPVKKGEFGYRGGLVHFFRNGWLIKAFFSGGSAEQDCEVAIEGIKALI

Organism: NCBI:txid1975090

Foldseek 3Di:
DLVLLVVQLLVLCVVVVWWAKKWKFKFFAPCQPDDDTDTPIDTNPDQWADDDPNRRTDRRVLQRVLQVVCCSVQVAFQLPRPPDDADPSHDSAALWHWDDDPVRMIMIIGGGIDHNVSSVVSRVRSVVSVD